Protein AF-A0A8S1WYQ4-F1 (afdb_monomer_lite)

Foldseek 3Di:
DDDDDPPPCPQQAPVGGVPPPDHDDDPDDDDDDPVPDPDDDDPDDDCVVVVVVVVVVVVVVVVVVVVVVVVVVVVVVVVVVVVVVVVVD

Organism: Paramecium octaurelia (NCBI:txid43137)

Sequence (89 aa):
MVYKIRNKSFFWTRAGWKNNWHPKNFNAPRPSSSEFTIGIRCRYDHNSFLRGNEINLIYQLTIHIERSQDTASSTSLATRNWKNYFRWV

Secondary structure (DSSP, 8-state):
-------TTTTEETTEET--SS---SS------TTT-S-------STHHHHHHHHHHHHHHHHHHHHHHHHHHHHHHHHHHHHHHTT--

Radius of gyration: 28.81 Å; chains: 1; bounding box: 60×39×71 Å

pLDDT: mean 87.78, std 12.51, range [51.41, 97.62]

Structure (mmCIF, N/CA/C/O backbone):
data_AF-A0A8S1WYQ4-F1
#
_entry.id   AF-A0A8S1WYQ4-F1
#
loop_
_atom_site.group_PDB
_atom_site.id
_atom_site.type_symbol
_atom_site.label_atom_id
_atom_site.label_alt_id
_atom_site.label_comp_id
_atom_site.label_asym_id
_atom_site.label_entity_id
_atom_site.label_seq_id
_atom_site.pdbx_PDB_ins_code
_atom_site.Cartn_x
_atom_site.Cartn_y
_atom_site.Cartn_z
_atom_site.occupancy
_atom_site.B_iso_or_equiv
_atom_site.auth_seq_id
_atom_site.auth_comp_id
_atom_site.auth_asym_id
_atom_site.auth_atom_id
_atom_site.pdbx_PDB_model_num
ATOM 1 N N . MET A 1 1 ? -32.510 -23.667 3.223 1.00 63.28 1 MET A N 1
ATOM 2 C CA . MET A 1 1 ? -31.559 -23.633 2.089 1.00 63.28 1 MET A CA 1
ATOM 3 C C . MET A 1 1 ? -30.734 -22.354 2.200 1.00 63.28 1 MET A C 1
ATOM 5 O O . MET A 1 1 ? -31.329 -21.287 2.209 1.00 63.28 1 MET A O 1
ATOM 9 N N . VAL A 1 2 ? -29.412 -22.434 2.390 1.00 81.25 2 VAL A N 1
ATOM 10 C CA . VAL A 1 2 ? -28.553 -21.243 2.580 1.00 81.25 2 VAL A CA 1
ATOM 11 C C . VAL A 1 2 ? -27.882 -20.891 1.252 1.00 81.25 2 VAL A C 1
ATOM 13 O O . VAL A 1 2 ? -27.253 -21.748 0.636 1.00 81.25 2 VAL A O 1
ATOM 16 N N . TYR A 1 3 ? -28.014 -19.642 0.804 1.00 92.31 3 TYR A N 1
ATOM 17 C CA . TYR A 1 3 ? -27.400 -19.168 -0.438 1.00 92.31 3 TYR A CA 1
ATOM 18 C C . TYR A 1 3 ? -25.887 -18.949 -0.281 1.00 92.31 3 TYR A C 1
ATOM 20 O O . TYR A 1 3 ? -25.408 -18.529 0.775 1.00 92.31 3 TYR A O 1
ATOM 28 N N . LYS A 1 4 ? -25.131 -19.216 -1.351 1.00 94.75 4 LYS A N 1
ATOM 29 C CA . LYS A 1 4 ? -23.687 -18.968 -1.452 1.00 94.75 4 LYS A CA 1
ATOM 30 C C . LYS A 1 4 ? -23.373 -18.300 -2.786 1.00 94.75 4 LYS A C 1
ATOM 32 O O . LYS A 1 4 ? -24.052 -18.539 -3.783 1.00 94.75 4 LYS A O 1
ATOM 37 N N . ILE A 1 5 ? -22.320 -17.487 -2.810 1.00 95.12 5 ILE A N 1
ATOM 38 C CA . ILE A 1 5 ? -21.800 -16.898 -4.048 1.00 95.12 5 ILE A CA 1
ATOM 39 C C . ILE A 1 5 ? -21.343 -18.034 -4.971 1.00 95.12 5 ILE A C 1
ATOM 41 O O . ILE A 1 5 ? -20.520 -18.859 -4.585 1.00 95.12 5 ILE A O 1
ATOM 45 N N . ARG A 1 6 ? -21.895 -18.076 -6.188 1.00 95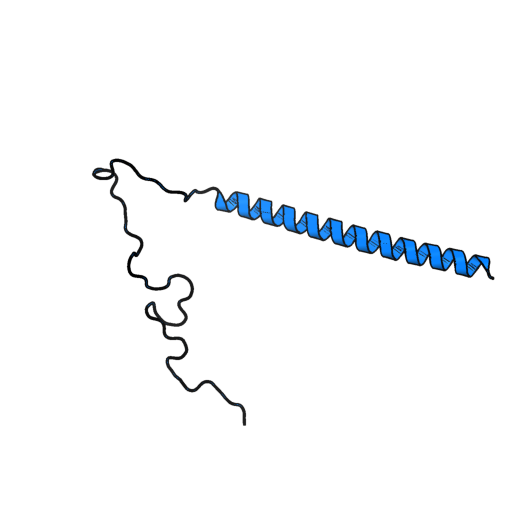.25 6 ARG A N 1
ATOM 46 C CA . ARG A 1 6 ? -21.640 -19.142 -7.176 1.00 95.25 6 ARG A CA 1
ATOM 47 C C . ARG A 1 6 ? -20.566 -18.784 -8.202 1.00 95.25 6 ARG A C 1
ATOM 49 O O . ARG A 1 6 ? -20.013 -19.671 -8.845 1.00 95.25 6 ARG A O 1
ATOM 56 N N . ASN A 1 7 ? -20.279 -17.492 -8.373 1.00 96.88 7 ASN A N 1
ATOM 57 C CA . ASN A 1 7 ? -19.265 -17.038 -9.316 1.00 96.88 7 ASN A CA 1
ATOM 58 C C . ASN A 1 7 ? -17.871 -17.430 -8.804 1.00 96.88 7 ASN A C 1
ATOM 60 O O . ASN A 1 7 ? -17.391 -16.877 -7.815 1.00 96.88 7 ASN A O 1
ATOM 64 N N . LYS A 1 8 ? -17.219 -18.364 -9.505 1.00 96.12 8 LYS A N 1
ATOM 65 C CA . LYS A 1 8 ? -15.870 -18.845 -9.172 1.00 96.12 8 LYS A CA 1
ATOM 66 C C . LYS A 1 8 ? -14.842 -17.713 -9.195 1.00 96.12 8 LYS A C 1
ATOM 68 O O . LYS A 1 8 ? -13.931 -17.721 -8.380 1.00 96.12 8 LYS A O 1
ATOM 73 N N . SER A 1 9 ? -15.035 -16.714 -10.054 1.00 96.69 9 SER A N 1
ATOM 74 C CA . SER A 1 9 ? -14.133 -15.572 -10.233 1.00 96.69 9 SER A CA 1
ATOM 75 C C . SER A 1 9 ? -14.507 -14.359 -9.384 1.00 96.69 9 SER A C 1
ATOM 77 O O . SER A 1 9 ? -13.965 -13.283 -9.608 1.00 96.69 9 SER A O 1
ATOM 79 N N . PHE A 1 10 ? -15.401 -14.499 -8.396 1.00 96.62 10 PHE A N 1
ATOM 80 C CA . PHE A 1 10 ? -15.828 -13.378 -7.545 1.00 96.62 10 PHE A CA 1
ATOM 81 C C . PHE A 1 10 ? -14.653 -12.642 -6.878 1.00 96.62 10 PHE A C 1
ATOM 83 O O . PHE A 1 10 ? -14.710 -11.439 -6.660 1.00 96.62 10 PHE A O 1
ATOM 90 N N . PHE A 1 11 ? -13.569 -13.361 -6.586 1.00 97.62 11 PHE A N 1
ATOM 91 C CA . PHE A 1 11 ? -12.369 -12.808 -5.967 1.00 97.62 11 PHE A CA 1
ATOM 92 C C . PHE A 1 11 ? -11.215 -12.555 -6.946 1.00 97.62 11 PHE A C 1
ATOM 94 O O . PHE A 1 11 ? -10.117 -12.219 -6.509 1.00 97.62 11 PHE A O 1
ATOM 101 N N . TRP A 1 12 ? -11.408 -12.748 -8.247 1.00 97.56 12 TRP A N 1
ATOM 102 C CA . TRP A 1 12 ? -10.349 -12.526 -9.225 1.00 97.56 12 TRP A CA 1
ATOM 103 C C . TRP A 1 12 ? -10.187 -11.031 -9.527 1.00 97.56 12 TRP A C 1
ATOM 105 O O . TRP A 1 12 ? -11.157 -10.339 -9.828 1.00 97.56 12 TRP A O 1
ATOM 115 N N . THR A 1 13 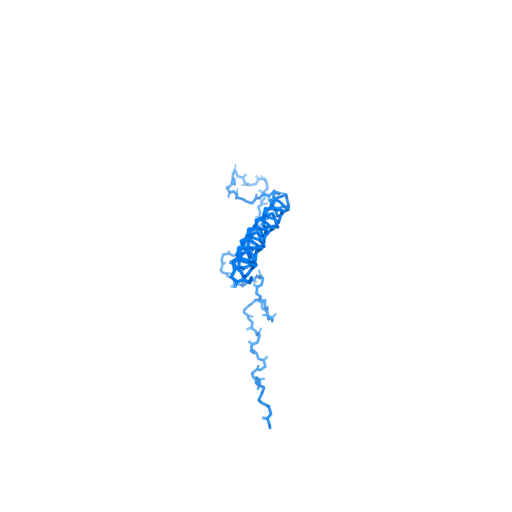? -8.949 -10.535 -9.492 1.00 97.00 13 THR A N 1
ATOM 116 C CA . THR A 1 13 ? -8.592 -9.177 -9.928 1.00 97.00 13 THR A CA 1
ATOM 117 C C . THR A 1 13 ? -7.529 -9.240 -11.024 1.00 97.00 13 THR A C 1
ATOM 119 O O . THR A 1 13 ? -6.855 -10.254 -11.201 1.00 97.00 13 THR A O 1
ATOM 122 N N . ARG A 1 14 ? -7.293 -8.122 -11.722 1.00 96.75 14 ARG A N 1
ATOM 123 C CA . ARG A 1 14 ? -6.201 -8.006 -12.714 1.00 96.75 14 ARG A CA 1
ATOM 124 C C . ARG A 1 14 ? -4.805 -8.261 -12.129 1.00 96.75 14 ARG A C 1
ATOM 126 O O . ARG A 1 14 ? -3.869 -8.469 -12.896 1.00 96.75 14 ARG A O 1
ATOM 133 N N . ALA A 1 15 ? -4.668 -8.190 -10.805 1.00 96.62 15 ALA A N 1
ATOM 134 C CA . ALA A 1 15 ? -3.432 -8.427 -10.069 1.00 96.62 15 ALA A CA 1
ATOM 135 C C . ALA A 1 15 ? -3.423 -9.772 -9.316 1.00 96.62 15 ALA A C 1
ATOM 137 O O . ALA A 1 15 ? -2.495 -10.028 -8.553 1.00 96.62 15 ALA A O 1
ATOM 138 N N . GLY A 1 16 ? -4.444 -10.617 -9.503 1.00 96.62 16 GLY A N 1
ATOM 139 C CA . GLY A 1 16 ? -4.560 -11.935 -8.877 1.00 96.62 16 GLY A CA 1
ATOM 140 C C . GLY A 1 16 ? -5.769 -12.088 -7.950 1.00 96.62 16 GLY A C 1
ATOM 141 O O . GLY A 1 16 ? -6.620 -11.203 -7.830 1.00 96.62 16 GLY A O 1
ATOM 142 N N . TRP A 1 17 ? -5.857 -13.240 -7.287 1.00 97.44 17 TRP A N 1
ATOM 143 C CA . TRP A 1 17 ? -6.948 -13.582 -6.370 1.00 97.44 17 TRP A CA 1
ATOM 144 C C . TRP A 1 17 ? -6.891 -12.763 -5.078 1.00 97.44 17 TRP A C 1
ATOM 146 O O . TRP A 1 17 ? -5.868 -12.753 -4.402 1.00 97.44 17 TRP A O 1
ATOM 156 N N . LYS A 1 18 ? -8.001 -12.102 -4.725 1.00 96.88 18 LYS A N 1
ATOM 157 C CA . LYS A 1 18 ? -8.167 -11.248 -3.533 1.00 96.88 18 LYS A CA 1
ATOM 158 C C . LYS A 1 18 ? -7.069 -10.189 -3.351 1.00 96.88 18 LYS A C 1
ATOM 160 O O . LYS A 1 18 ? -6.888 -9.700 -2.242 1.00 96.88 18 LYS A O 1
ATOM 165 N N . ASN A 1 19 ? -6.348 -9.821 -4.411 1.00 97.06 19 ASN A N 1
ATOM 166 C CA . ASN A 1 19 ? -5.250 -8.870 -4.299 1.00 97.06 19 ASN A CA 1
ATOM 167 C C . ASN A 1 19 ? -5.797 -7.455 -4.060 1.00 97.06 19 ASN A C 1
ATOM 169 O O . ASN A 1 19 ? -6.292 -6.803 -4.981 1.00 97.06 19 ASN A O 1
ATOM 173 N N . ASN A 1 20 ? -5.703 -7.006 -2.809 1.00 96.50 20 ASN A N 1
ATOM 174 C CA . ASN A 1 20 ? -6.082 -5.666 -2.360 1.00 96.50 20 ASN A CA 1
ATOM 175 C C . ASN A 1 20 ? -4.887 -4.836 -1.852 1.00 96.50 20 ASN A C 1
ATOM 177 O O . ASN A 1 20 ? -5.071 -3.676 -1.499 1.00 96.50 20 ASN A O 1
ATOM 181 N N . TRP A 1 21 ? -3.674 -5.397 -1.840 1.00 96.56 21 TRP A N 1
ATOM 182 C CA . TRP A 1 21 ? -2.452 -4.726 -1.378 1.00 96.56 21 TRP A CA 1
ATOM 183 C C . TRP A 1 21 ? -1.642 -4.103 -2.520 1.00 96.56 21 TRP A C 1
ATOM 185 O O . TRP A 1 21 ? -0.960 -3.103 -2.310 1.00 96.56 21 TRP A O 1
ATOM 195 N N . HIS A 1 22 ? -1.704 -4.667 -3.733 1.00 96.50 22 HIS A N 1
ATOM 196 C CA . HIS A 1 22 ? -0.985 -4.134 -4.892 1.00 96.50 22 HIS A CA 1
ATOM 197 C C . HIS A 1 22 ? -1.790 -4.286 -6.195 1.00 96.50 22 HIS A C 1
ATOM 199 O O . HIS A 1 22 ? -1.537 -5.197 -6.993 1.00 96.50 22 HIS A O 1
ATOM 205 N N . PRO A 1 23 ? -2.781 -3.406 -6.435 1.00 96.75 23 PRO A N 1
ATOM 206 C CA . PRO A 1 23 ? -3.583 -3.435 -7.652 1.00 96.75 23 PRO A CA 1
ATOM 207 C C . PRO A 1 23 ? -2.756 -3.108 -8.901 1.00 96.75 23 PRO A C 1
ATOM 209 O O . PRO A 1 23 ? -1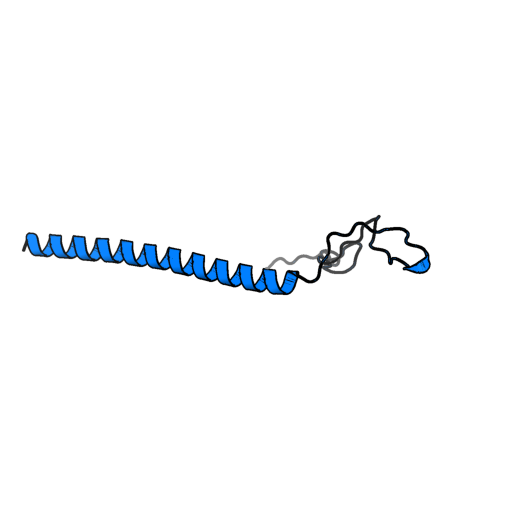.953 -2.174 -8.918 1.00 96.75 23 PRO A O 1
ATOM 212 N N . LYS A 1 24 ? -3.013 -3.834 -9.994 1.00 97.38 24 LYS A N 1
ATOM 213 C CA . LYS A 1 24 ? -2.350 -3.614 -11.283 1.00 97.38 24 LYS A CA 1
ATOM 214 C C . LYS A 1 24 ? -2.826 -2.294 -11.887 1.00 97.38 24 LYS A C 1
ATOM 216 O O . LYS A 1 24 ? -4.003 -2.152 -12.216 1.00 97.38 24 LYS A O 1
ATOM 221 N N . ASN A 1 25 ? -1.898 -1.367 -12.086 1.00 97.00 25 ASN A N 1
ATOM 222 C CA . ASN A 1 25 ? -2.121 -0.076 -12.733 1.00 97.00 25 ASN A CA 1
ATOM 223 C C . ASN A 1 25 ? -1.095 0.143 -13.866 1.00 97.00 25 ASN A C 1
ATOM 225 O O . ASN A 1 25 ? -0.188 -0.668 -14.042 1.00 97.00 25 ASN A O 1
ATOM 229 N N . PHE A 1 26 ? -1.289 1.183 -14.684 1.00 96.44 26 PHE A N 1
ATOM 230 C CA . PHE A 1 26 ? -0.440 1.448 -15.855 1.00 96.44 26 PHE A CA 1
ATOM 231 C C . PHE A 1 26 ? 0.955 1.970 -15.472 1.00 96.44 26 PHE A C 1
ATOM 233 O O . PHE A 1 26 ? 1.955 1.492 -15.997 1.00 96.44 26 PHE A O 1
ATOM 240 N N . ASN A 1 27 ? 1.031 2.921 -14.537 1.00 96.00 27 ASN A N 1
ATOM 241 C CA . ASN A 1 27 ? 2.287 3.524 -14.086 1.00 96.00 27 ASN A CA 1
ATOM 242 C C . ASN A 1 27 ? 2.836 2.786 -12.854 1.00 96.00 27 ASN A C 1
ATOM 244 O O . ASN A 1 27 ? 2.818 3.311 -11.739 1.00 96.00 27 ASN A O 1
ATOM 248 N N . ALA A 1 28 ? 3.279 1.546 -13.062 1.00 96.12 28 ALA A N 1
ATOM 249 C CA . ALA A 1 28 ? 3.821 0.709 -11.998 1.00 96.12 28 ALA A CA 1
ATOM 250 C C . ALA A 1 28 ? 5.174 1.244 -11.467 1.00 96.12 28 ALA A C 1
ATOM 252 O O . ALA A 1 28 ? 5.917 1.897 -12.211 1.00 96.12 28 ALA A O 1
ATOM 253 N N . PRO A 1 29 ? 5.529 0.953 -10.199 1.00 97.00 29 PRO A N 1
ATOM 254 C CA . PRO A 1 29 ? 6.851 1.263 -9.662 1.00 97.00 29 PRO A CA 1
ATOM 255 C C . PRO A 1 29 ? 7.971 0.652 -10.514 1.00 97.00 29 PRO A C 1
ATOM 257 O O . PRO A 1 29 ? 7.864 -0.488 -10.965 1.00 97.00 29 PRO A O 1
ATOM 260 N N . ARG A 1 30 ? 9.058 1.403 -10.707 1.00 95.81 30 ARG A N 1
ATOM 261 C CA . ARG A 1 30 ? 10.254 0.977 -11.449 1.00 95.81 30 ARG A CA 1
ATOM 262 C C . ARG A 1 30 ? 11.524 1.363 -10.681 1.00 95.81 30 ARG A C 1
ATOM 264 O O . ARG A 1 30 ? 11.490 2.373 -9.974 1.00 95.81 30 ARG A O 1
ATOM 271 N N . PRO A 1 31 ? 12.617 0.592 -10.794 1.00 96.06 31 PRO A N 1
ATOM 272 C CA . PRO A 1 31 ? 13.855 0.878 -10.076 1.00 96.06 31 PRO A CA 1
ATOM 273 C C . PRO A 1 31 ? 14.557 2.132 -10.614 1.00 96.06 31 PRO A C 1
ATOM 275 O O . PRO A 1 31 ? 14.389 2.511 -11.774 1.00 96.06 31 PRO A O 1
ATOM 278 N N . SER A 1 32 ? 15.372 2.752 -9.762 1.00 95.56 32 SER A N 1
ATOM 279 C CA . SER A 1 32 ? 16.296 3.835 -10.113 1.00 95.56 32 SER A CA 1
ATOM 280 C C . SER A 1 32 ? 17.736 3.323 -10.112 1.00 95.56 32 SER A C 1
ATOM 282 O O . SER A 1 32 ? 18.129 2.633 -9.174 1.00 95.56 32 SER A O 1
ATOM 284 N N . SER A 1 33 ? 18.527 3.694 -11.122 1.00 96.12 33 SER A N 1
ATOM 285 C CA . SER A 1 33 ? 19.974 3.433 -11.160 1.00 96.12 33 SER A CA 1
ATOM 286 C C . SER A 1 33 ? 20.747 4.671 -10.713 1.00 96.12 33 SER A C 1
ATOM 288 O O . SER A 1 33 ? 20.506 5.760 -11.238 1.00 96.12 33 SER A O 1
ATOM 290 N N . SER A 1 34 ? 21.674 4.514 -9.768 1.00 92.94 34 SER A N 1
ATOM 291 C CA . SER A 1 34 ? 22.476 5.620 -9.228 1.00 92.94 34 SER A CA 1
ATOM 292 C C . SER A 1 34 ? 23.372 6.276 -10.277 1.00 92.94 34 SER A C 1
ATOM 294 O O . SER A 1 34 ? 23.544 7.486 -10.239 1.00 92.94 34 SER A O 1
ATOM 296 N N . GLU A 1 35 ? 23.894 5.504 -11.231 1.00 95.81 35 GLU A N 1
ATOM 297 C CA . GLU A 1 35 ? 24.816 5.998 -12.267 1.00 95.81 35 GLU A CA 1
ATOM 298 C C . GLU A 1 35 ? 24.135 6.954 -13.256 1.00 95.81 35 GLU A C 1
ATOM 300 O O . GLU A 1 35 ? 24.771 7.855 -13.793 1.00 95.81 35 GLU A O 1
ATOM 305 N N . PHE A 1 36 ? 22.827 6.781 -13.480 1.00 96.12 36 PHE A N 1
ATOM 306 C CA . PHE A 1 36 ? 22.068 7.536 -14.485 1.00 96.12 36 PHE A CA 1
ATOM 307 C C . PHE A 1 36 ? 21.091 8.5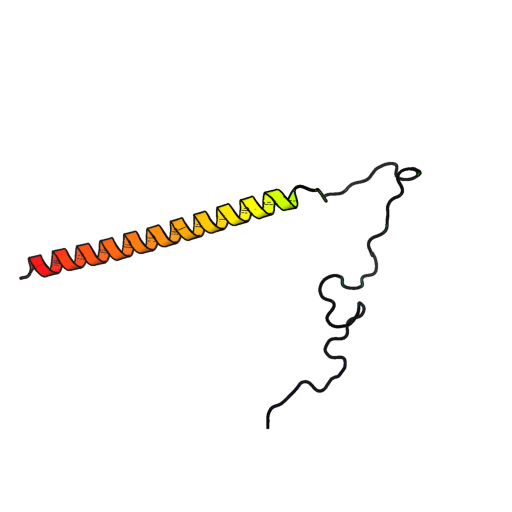55 -13.883 1.00 96.12 36 PHE A C 1
ATOM 309 O O . PHE A 1 36 ? 20.488 9.345 -14.612 1.00 96.12 36 PHE A O 1
ATOM 316 N N . THR A 1 37 ? 20.891 8.544 -12.562 1.00 96.06 37 THR A N 1
ATOM 317 C CA . THR A 1 37 ? 19.918 9.422 -11.899 1.00 96.06 37 THR A CA 1
ATOM 318 C C . THR A 1 37 ? 20.588 10.719 -11.459 1.00 96.06 37 THR A C 1
ATOM 320 O O . THR A 1 37 ? 21.260 10.758 -10.436 1.00 96.06 37 THR A O 1
ATOM 323 N N . ILE A 1 38 ? 20.346 11.805 -12.198 1.00 96.00 38 ILE A N 1
ATOM 324 C CA . ILE A 1 38 ? 20.874 13.146 -11.876 1.00 96.00 38 ILE A CA 1
ATOM 325 C C . ILE A 1 38 ? 20.261 13.700 -10.577 1.00 96.00 38 ILE A C 1
ATOM 327 O O . ILE A 1 38 ? 20.925 14.374 -9.797 1.00 96.00 38 ILE A O 1
ATOM 331 N N . GLY A 1 39 ? 18.985 13.414 -10.324 1.00 94.69 39 GLY A N 1
ATOM 332 C CA . GLY A 1 39 ? 18.302 13.829 -9.106 1.00 94.69 39 GLY A CA 1
ATOM 333 C C . GLY A 1 39 ? 16.974 13.107 -8.930 1.00 94.69 39 GLY A C 1
ATOM 334 O O . GLY A 1 39 ? 16.340 12.697 -9.904 1.00 94.69 39 GLY A O 1
ATOM 335 N N . ILE A 1 40 ? 16.544 12.951 -7.678 1.00 96.25 40 ILE A N 1
ATOM 336 C CA . ILE A 1 40 ? 15.301 12.263 -7.330 1.00 96.25 40 ILE A CA 1
ATOM 337 C C . ILE A 1 40 ? 14.499 13.081 -6.320 1.00 96.25 40 ILE A C 1
ATOM 339 O O . ILE A 1 40 ? 15.035 13.614 -5.352 1.00 96.25 40 ILE A O 1
ATOM 343 N N . ARG A 1 41 ? 13.186 13.172 -6.543 1.00 96.31 41 ARG A N 1
ATOM 344 C CA . ARG A 1 41 ? 12.239 13.717 -5.565 1.00 96.31 41 ARG A CA 1
ATOM 345 C C . ARG A 1 41 ? 11.393 12.576 -5.027 1.00 96.31 41 ARG A C 1
ATOM 347 O O . ARG A 1 41 ? 10.533 12.054 -5.731 1.00 96.31 41 ARG A O 1
ATOM 354 N N . CYS A 1 42 ? 11.657 12.195 -3.784 1.00 96.44 42 CYS A N 1
ATOM 355 C CA . CYS A 1 42 ? 10.980 11.111 -3.088 1.00 96.44 42 CYS A CA 1
ATOM 356 C C . CYS A 1 42 ? 10.501 11.613 -1.723 1.00 96.44 42 CYS A C 1
ATOM 358 O O . CYS A 1 42 ? 11.211 12.369 -1.067 1.00 96.44 42 CYS A O 1
ATOM 360 N N . ARG A 1 43 ? 9.293 11.213 -1.307 1.00 97.56 43 ARG A N 1
ATOM 361 C CA . ARG A 1 43 ? 8.757 11.519 0.032 1.00 97.56 43 ARG A CA 1
ATOM 362 C C . ARG A 1 43 ? 8.873 10.355 1.015 1.00 97.56 43 ARG A C 1
ATOM 364 O O . ARG A 1 43 ? 8.493 10.523 2.162 1.00 97.56 43 ARG A O 1
ATOM 371 N N . TYR A 1 44 ? 9.307 9.182 0.557 1.00 96.81 44 TYR A N 1
ATOM 372 C CA . TYR A 1 44 ? 9.434 8.006 1.412 1.00 96.81 44 TYR A CA 1
ATOM 373 C C . TYR A 1 44 ? 10.678 8.109 2.293 1.00 96.81 44 TYR A C 1
ATOM 375 O O . TYR A 1 44 ? 11.737 8.531 1.832 1.00 96.81 44 TYR A O 1
ATOM 383 N N . ASP A 1 45 ? 10.535 7.681 3.542 1.00 96.88 45 ASP A N 1
ATOM 384 C CA . ASP A 1 45 ? 11.550 7.766 4.584 1.00 96.88 45 ASP A CA 1
ATOM 385 C C . ASP A 1 45 ? 11.413 6.605 5.588 1.00 96.88 45 ASP A C 1
ATOM 387 O O . ASP A 1 45 ? 10.413 5.879 5.609 1.00 96.88 45 ASP A O 1
ATOM 391 N N . HIS A 1 46 ? 12.421 6.424 6.441 1.00 96.56 46 HIS A N 1
ATOM 392 C CA . HIS A 1 46 ? 12.474 5.345 7.433 1.00 96.56 46 HIS A CA 1
ATOM 393 C C . HIS A 1 46 ? 11.879 5.727 8.805 1.00 96.56 46 HIS A C 1
ATOM 395 O O . HIS A 1 46 ? 12.052 4.985 9.771 1.00 96.56 46 HIS A O 1
ATOM 401 N N . ASN A 1 47 ? 11.157 6.848 8.932 1.00 96.56 47 ASN A N 1
ATOM 402 C CA . ASN A 1 47 ? 10.629 7.308 10.228 1.00 96.56 47 ASN A CA 1
ATOM 403 C C . ASN A 1 47 ? 9.242 6.735 10.565 1.00 96.56 47 ASN A C 1
ATOM 405 O O . ASN A 1 47 ? 8.682 7.029 11.622 1.00 96.56 47 ASN A O 1
ATOM 409 N N . SER A 1 48 ? 8.674 5.900 9.690 1.00 95.50 48 SER A N 1
ATOM 410 C CA . SER A 1 48 ? 7.347 5.298 9.890 1.00 95.50 48 SER A CA 1
ATOM 411 C C . SER A 1 48 ? 7.259 4.439 11.158 1.00 95.50 48 SER A C 1
ATOM 413 O O . SER A 1 48 ? 6.212 4.418 11.798 1.00 95.50 48 SER A O 1
ATOM 415 N N . PHE A 1 49 ? 8.351 3.775 11.556 1.00 94.12 49 PHE A N 1
ATOM 416 C CA . PHE A 1 49 ? 8.387 2.944 12.765 1.00 94.12 49 PHE A CA 1
ATOM 417 C C . PHE A 1 49 ? 8.160 3.769 14.040 1.00 94.12 49 PHE A C 1
ATOM 419 O O . PHE A 1 49 ? 7.258 3.474 14.821 1.00 94.12 49 PHE A O 1
ATOM 426 N N . LEU A 1 50 ? 8.934 4.844 14.221 1.00 94.44 50 LEU A N 1
ATOM 427 C CA . LEU A 1 50 ? 8.833 5.694 15.409 1.00 94.44 50 LEU A CA 1
ATOM 428 C C . LEU A 1 50 ? 7.495 6.439 15.455 1.00 94.44 50 LEU A C 1
ATOM 430 O O . LEU A 1 50 ? 6.839 6.447 16.494 1.00 94.44 50 LEU A O 1
ATOM 434 N N . ARG A 1 51 ? 7.037 6.964 14.309 1.00 94.00 51 ARG A N 1
ATOM 435 C CA . ARG A 1 51 ? 5.723 7.617 14.197 1.00 94.00 51 ARG A CA 1
ATOM 436 C C . ARG A 1 51 ? 4.573 6.677 14.556 1.00 94.00 51 ARG A C 1
ATOM 438 O O . ARG A 1 51 ? 3.618 7.109 15.188 1.00 94.00 51 ARG A O 1
ATOM 445 N N . GLY A 1 52 ? 4.651 5.399 14.177 1.00 94.06 52 GLY A N 1
ATOM 446 C CA . GLY A 1 52 ? 3.634 4.404 14.528 1.00 94.06 52 GLY A CA 1
ATOM 447 C C . GLY A 1 52 ? 3.501 4.195 16.041 1.00 94.06 52 GLY A C 1
ATOM 448 O O . GLY A 1 52 ? 2.385 4.142 16.558 1.00 94.06 52 GLY A O 1
ATOM 449 N N . ASN A 1 53 ? 4.628 4.136 16.754 1.00 92.38 53 ASN A N 1
ATOM 450 C CA . ASN A 1 53 ? 4.643 3.985 18.212 1.00 92.38 53 ASN A CA 1
ATOM 451 C C . ASN A 1 53 ? 4.118 5.234 18.924 1.00 92.38 53 ASN A C 1
ATOM 453 O O . ASN A 1 53 ? 3.306 5.124 19.841 1.00 92.38 53 ASN A O 1
ATOM 457 N N . GLU A 1 54 ? 4.549 6.415 18.483 1.00 94.38 54 GLU A N 1
ATOM 458 C CA . GLU A 1 54 ? 4.096 7.690 19.040 1.00 94.38 54 GLU A CA 1
ATOM 459 C C . GLU A 1 54 ? 2.582 7.864 18.882 1.00 94.38 54 GLU A C 1
ATOM 461 O O . GLU A 1 54 ? 1.883 8.160 19.850 1.00 94.38 54 GLU A O 1
ATOM 466 N N . ILE A 1 55 ? 2.055 7.588 17.686 1.00 94.44 55 ILE A N 1
ATOM 467 C CA . ILE A 1 55 ? 0.619 7.653 17.407 1.00 94.44 55 ILE A CA 1
ATOM 468 C C . ILE A 1 55 ? -0.161 6.702 18.325 1.00 94.44 55 ILE A C 1
ATOM 470 O O . ILE A 1 55 ? -1.192 7.089 18.870 1.00 94.44 55 ILE A O 1
ATOM 474 N N . ASN A 1 56 ? 0.328 5.475 18.535 1.00 94.06 56 ASN A N 1
ATOM 475 C CA . ASN A 1 56 ? -0.315 4.524 19.442 1.00 94.06 56 ASN A CA 1
ATOM 476 C C . ASN A 1 56 ? -0.358 5.060 20.882 1.00 94.06 56 ASN A C 1
ATOM 478 O O . ASN A 1 56 ? -1.425 5.071 21.494 1.00 94.06 56 ASN A O 1
ATOM 482 N N . LEU A 1 57 ? 0.768 5.568 21.391 1.00 93.69 57 LEU A N 1
ATOM 483 C CA . LEU A 1 57 ? 0.843 6.147 22.734 1.00 93.69 57 LEU A CA 1
ATOM 484 C C . LEU A 1 57 ? -0.133 7.313 22.909 1.00 93.69 57 LEU A C 1
ATOM 486 O O . LEU A 1 57 ? -0.864 7.348 23.898 1.00 93.69 57 LEU A O 1
ATOM 490 N N . ILE A 1 58 ? -0.186 8.224 21.935 1.00 93.81 58 ILE A N 1
ATOM 491 C CA . ILE A 1 58 ? -1.126 9.349 21.946 1.00 93.81 58 ILE A CA 1
ATOM 492 C C . ILE A 1 58 ? -2.565 8.830 22.001 1.00 93.81 58 ILE A C 1
ATOM 494 O O . ILE A 1 58 ? -3.317 9.248 22.875 1.00 93.81 58 ILE A O 1
ATOM 498 N N . TYR A 1 59 ? -2.938 7.873 21.143 1.00 93.25 59 TYR A N 1
ATOM 499 C CA . TYR A 1 59 ? -4.293 7.316 21.147 1.00 93.25 59 TYR A CA 1
ATOM 500 C C . TYR A 1 59 ? -4.670 6.675 22.486 1.00 93.25 59 TYR A C 1
ATOM 502 O O . TYR A 1 59 ? -5.773 6.907 22.980 1.00 93.25 59 TYR A O 1
ATOM 510 N N . GLN A 1 60 ? -3.773 5.896 23.097 1.00 91.88 60 GLN A N 1
ATOM 511 C CA . GLN A 1 60 ? -4.044 5.273 24.398 1.00 91.88 60 GLN A CA 1
ATOM 512 C C . GLN A 1 60 ? -4.215 6.316 25.507 1.00 91.88 60 GLN A C 1
ATOM 514 O O . GLN A 1 60 ? -5.121 6.194 26.334 1.00 91.88 60 GLN A O 1
ATOM 519 N N . LEU A 1 61 ? -3.380 7.359 25.507 1.00 92.19 61 LEU A N 1
ATOM 520 C CA . LEU A 1 61 ? -3.485 8.462 26.460 1.00 92.19 61 LEU A CA 1
ATOM 521 C C . LEU A 1 61 ? -4.804 9.220 26.294 1.00 92.19 61 LEU A C 1
ATOM 523 O O . LEU A 1 61 ? -5.488 9.457 27.289 1.00 92.19 61 LEU A O 1
ATOM 527 N N . THR A 1 62 ? -5.200 9.542 25.060 1.00 91.69 62 THR A N 1
ATOM 528 C CA . THR A 1 62 ? -6.479 10.209 24.777 1.00 91.69 62 THR A CA 1
ATOM 529 C C . THR A 1 62 ? -7.660 9.383 25.288 1.00 91.69 62 THR A C 1
ATOM 531 O O . THR A 1 62 ? -8.470 9.897 26.057 1.00 91.69 62 THR A O 1
ATOM 534 N N . ILE A 1 63 ? -7.707 8.083 24.970 1.00 90.19 63 ILE A N 1
ATOM 535 C CA . ILE A 1 63 ? -8.776 7.178 25.429 1.00 90.19 63 ILE A CA 1
ATOM 536 C C . ILE A 1 63 ? -8.825 7.097 26.963 1.00 90.19 63 ILE A C 1
ATOM 538 O O . ILE A 1 63 ? -9.905 7.059 27.558 1.00 90.19 63 ILE A O 1
ATOM 542 N N . HIS A 1 64 ? -7.666 7.046 27.624 1.00 87.31 64 HIS A N 1
ATOM 543 C CA . HIS A 1 64 ? -7.602 6.985 29.083 1.00 87.31 64 HIS A CA 1
ATOM 544 C C . HIS A 1 64 ? -8.121 8.270 29.744 1.00 87.31 64 HIS A C 1
ATOM 546 O O . HIS A 1 64 ? -8.862 8.196 30.729 1.00 87.31 64 HIS A O 1
ATOM 552 N N . ILE A 1 65 ? -7.764 9.435 29.199 1.00 87.38 65 ILE A N 1
ATOM 553 C CA . ILE A 1 65 ? -8.220 10.737 29.700 1.00 87.38 65 ILE A CA 1
ATOM 554 C C . ILE A 1 65 ? -9.740 10.863 29.553 1.00 87.38 65 ILE A C 1
ATOM 556 O O . ILE A 1 65 ? -10.408 11.196 30.532 1.00 87.38 65 ILE A O 1
ATOM 560 N N . GLU A 1 66 ? -10.293 10.532 28.383 1.00 86.38 66 GLU A N 1
ATOM 561 C CA . GLU A 1 66 ? -11.742 10.576 28.132 1.00 86.38 66 GLU A CA 1
ATOM 562 C C . GLU A 1 66 ? -12.511 9.675 29.114 1.00 86.38 66 GL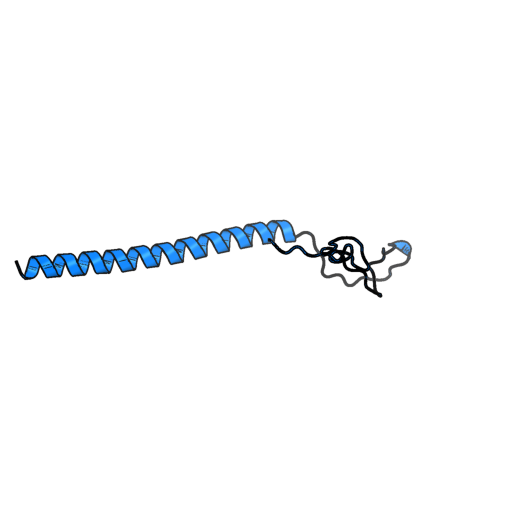U A C 1
ATOM 564 O O . GLU A 1 66 ? -13.410 10.131 29.822 1.00 86.38 66 GLU A O 1
ATOM 569 N N . ARG A 1 67 ? -12.075 8.419 29.289 1.00 83.38 67 ARG A N 1
ATOM 570 C CA . ARG A 1 67 ? -12.680 7.496 30.270 1.00 83.38 67 ARG A CA 1
ATOM 571 C C . ARG A 1 67 ? -12.583 7.982 31.717 1.00 83.38 67 ARG A C 1
ATOM 573 O O . ARG A 1 67 ? -13.474 7.719 32.530 1.00 83.38 67 ARG A O 1
ATOM 580 N N . SER A 1 68 ? -11.497 8.663 32.068 1.00 79.75 68 SER A N 1
ATOM 581 C CA . SER A 1 68 ? -11.312 9.202 33.419 1.00 79.75 68 SER A CA 1
ATOM 582 C C . SER A 1 68 ? -12.259 10.379 33.688 1.00 79.75 68 SER A C 1
ATOM 584 O O . SER A 1 68 ? -12.765 10.529 34.798 1.00 79.75 68 SER A O 1
ATOM 586 N N . GLN A 1 69 ? -12.576 11.180 32.668 1.00 78.12 69 GLN A N 1
ATOM 587 C CA . GLN A 1 69 ? -13.567 12.258 32.768 1.00 78.12 69 GLN A CA 1
ATOM 588 C C . GLN A 1 69 ? -15.004 11.715 32.875 1.00 78.12 69 GLN A C 1
ATOM 590 O O . GLN A 1 69 ? -15.796 12.211 33.684 1.00 78.12 69 GLN A O 1
ATOM 595 N N . ASP A 1 70 ? -15.330 10.646 32.148 1.00 73.00 70 ASP A N 1
ATOM 596 C CA . ASP A 1 70 ? -16.636 9.973 32.238 1.00 73.00 70 ASP A CA 1
ATOM 597 C C . ASP A 1 70 ? -16.868 9.311 33.610 1.00 73.00 70 ASP A C 1
ATOM 599 O O . ASP A 1 70 ? -17.958 9.365 34.192 1.00 73.00 70 ASP A O 1
ATOM 603 N N . THR A 1 71 ? -15.828 8.708 34.186 1.00 71.56 71 THR A N 1
ATOM 604 C CA . THR A 1 71 ? -15.907 8.126 35.538 1.00 71.56 71 THR A CA 1
ATOM 605 C C . THR A 1 71 ? -15.985 9.200 36.628 1.00 71.56 71 THR A C 1
ATOM 607 O O . THR A 1 71 ? -16.765 9.057 37.574 1.00 71.56 71 THR A O 1
ATOM 610 N N . ALA A 1 72 ? -15.260 10.314 36.491 1.00 70.75 72 ALA A N 1
ATOM 611 C CA . ALA A 1 72 ? -15.352 11.445 37.417 1.00 70.75 72 ALA A CA 1
ATOM 612 C C . ALA A 1 72 ? -16.735 12.128 37.383 1.00 70.75 72 ALA A C 1
ATOM 614 O O . ALA A 1 72 ? -17.302 12.467 38.426 1.00 70.75 72 ALA A O 1
ATOM 615 N N . SER A 1 73 ? -17.323 12.299 36.197 1.00 72.56 73 SER A N 1
ATOM 616 C CA . SER A 1 73 ? -18.654 12.901 36.057 1.00 72.56 73 SER A CA 1
ATOM 617 C C . SER A 1 73 ? -19.757 12.008 36.641 1.00 72.56 73 SER A C 1
ATOM 619 O O . SER A 1 73 ? -20.578 12.488 37.429 1.00 72.56 73 SER A O 1
ATOM 621 N N . SER A 1 74 ? -19.739 10.702 36.362 1.00 69.50 74 SER A N 1
ATOM 622 C CA . SER A 1 74 ? -20.716 9.741 36.902 1.00 69.50 74 SER A CA 1
ATOM 623 C C . SER A 1 74 ? -20.645 9.581 38.428 1.00 69.50 74 SER A C 1
ATOM 625 O O . SER A 1 74 ? -21.683 9.587 39.098 1.00 69.50 74 SER A O 1
ATOM 627 N N . THR A 1 75 ? -19.443 9.523 39.009 1.00 69.25 75 THR A N 1
ATOM 628 C CA . THR A 1 75 ? -19.266 9.489 40.475 1.00 69.25 75 THR A CA 1
ATOM 629 C C . THR A 1 75 ? -19.724 10.782 41.148 1.00 69.25 75 THR A C 1
ATOM 631 O O . THR A 1 75 ? -20.369 10.730 42.201 1.00 69.25 75 THR A O 1
ATOM 634 N N . SER A 1 76 ? -19.478 11.947 40.537 1.00 69.00 76 SER A N 1
ATOM 635 C CA . SER A 1 76 ? -19.959 13.230 41.072 1.00 69.00 76 SER A CA 1
ATOM 636 C C . SER A 1 76 ? -21.494 13.302 41.140 1.00 69.00 76 SER A C 1
ATOM 638 O O . SER A 1 76 ? -22.054 13.760 42.141 1.00 69.00 76 SER A O 1
ATOM 640 N N . LEU A 1 77 ? -22.182 12.768 40.125 1.00 67.50 77 LEU A N 1
ATOM 641 C CA . LEU A 1 77 ? -23.641 12.676 40.055 1.00 67.50 77 LEU A CA 1
ATOM 642 C C . LEU A 1 77 ? -24.200 11.716 41.109 1.00 67.50 77 LEU A C 1
ATOM 644 O O . LEU A 1 77 ? -25.131 12.074 41.833 1.00 67.50 77 LEU A O 1
ATOM 648 N N . ALA A 1 78 ? -23.594 10.534 41.250 1.00 68.44 78 ALA A N 1
ATOM 649 C CA . ALA A 1 78 ? -23.975 9.559 42.269 1.00 68.44 78 ALA A CA 1
ATOM 650 C C . ALA A 1 78 ? -23.823 10.134 43.689 1.00 68.44 78 ALA A C 1
ATOM 652 O O . ALA A 1 78 ? -24.745 10.049 44.500 1.00 68.44 78 ALA A O 1
ATOM 653 N N . THR A 1 79 ? -22.707 10.813 43.966 1.00 66.81 79 THR A N 1
ATOM 654 C CA . THR A 1 79 ? -22.440 11.444 45.270 1.00 66.81 79 THR A CA 1
ATOM 655 C C . THR A 1 79 ? -23.438 12.565 45.571 1.00 66.81 79 THR A C 1
ATOM 657 O O . THR A 1 79 ? -23.912 12.705 46.700 1.00 66.81 79 THR A O 1
ATOM 660 N N . ARG A 1 80 ? -23.790 13.371 44.564 1.00 66.75 80 ARG A N 1
ATOM 661 C CA . ARG A 1 80 ? -24.768 14.457 44.698 1.00 66.75 80 ARG A CA 1
ATOM 662 C C . ARG A 1 80 ? -26.186 13.928 44.945 1.00 66.75 80 ARG A C 1
ATOM 664 O O . ARG A 1 80 ? -26.878 14.452 45.815 1.00 66.75 80 ARG A O 1
ATOM 671 N N . ASN A 1 81 ? -26.593 12.870 44.245 1.00 72.25 81 ASN A N 1
ATOM 672 C CA . ASN A 1 81 ? -27.879 12.205 44.471 1.00 72.25 81 ASN A CA 1
ATOM 673 C C . ASN A 1 81 ? -27.955 11.570 45.865 1.00 72.25 81 ASN A C 1
ATOM 675 O O . ASN A 1 81 ? -28.966 11.719 46.550 1.00 72.25 81 ASN A O 1
ATOM 679 N N . TRP A 1 82 ? -26.870 10.942 46.322 1.00 69.88 82 TRP A N 1
ATOM 680 C CA . TRP A 1 82 ? -26.809 10.341 47.651 1.00 69.88 82 TRP A CA 1
ATOM 681 C C . TRP A 1 82 ? -26.913 11.380 48.778 1.00 69.88 82 TRP A C 1
ATOM 683 O O . TRP A 1 82 ? -27.694 11.205 49.714 1.00 69.88 82 TRP A O 1
ATOM 693 N N . LYS A 1 83 ? -26.203 12.510 48.650 1.00 68.25 83 LYS 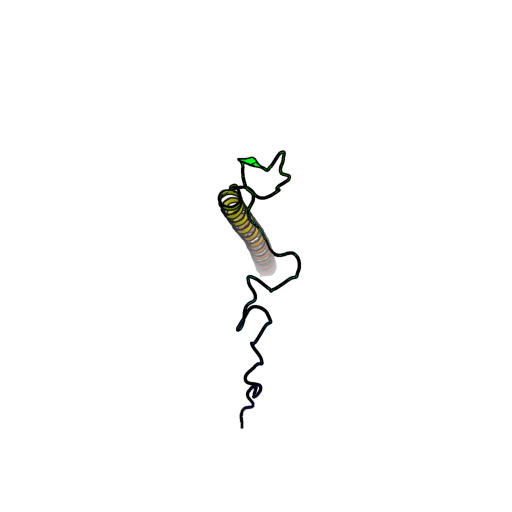A N 1
ATOM 694 C CA . LYS A 1 83 ? -26.323 13.646 49.581 1.00 68.25 83 LYS A CA 1
ATOM 695 C C . LYS A 1 83 ? -27.734 14.230 49.623 1.00 68.25 83 LYS A C 1
ATOM 697 O O . LYS A 1 83 ? -28.188 14.622 50.690 1.00 68.25 83 LYS A O 1
ATOM 702 N N . ASN A 1 84 ? -28.424 14.296 48.483 1.00 66.75 84 ASN A N 1
ATOM 703 C CA . ASN A 1 84 ? -29.806 14.763 48.445 1.00 66.75 84 ASN A CA 1
ATOM 704 C C . ASN A 1 84 ? -30.750 13.781 49.146 1.00 66.75 84 ASN A C 1
ATOM 706 O O . ASN A 1 84 ? -31.559 14.229 49.944 1.00 66.75 84 ASN A O 1
ATOM 710 N N . TYR A 1 85 ? -30.621 12.470 48.917 1.00 68.31 85 TYR A N 1
ATOM 711 C CA . TYR A 1 85 ? -31.463 11.457 49.567 1.00 68.31 85 TYR A CA 1
ATOM 712 C C . TYR A 1 85 ? -31.420 11.558 51.100 1.00 68.31 85 TYR A C 1
ATOM 714 O O . TYR A 1 85 ? -32.461 11.650 51.739 1.00 68.31 85 TYR A O 1
ATOM 722 N N . PHE A 1 86 ? -30.224 11.656 51.687 1.00 61.69 86 PHE A N 1
ATOM 723 C CA . PHE A 1 86 ? -30.059 11.803 53.139 1.00 61.69 86 PHE A CA 1
ATOM 724 C C . PHE A 1 86 ? -30.483 13.159 53.708 1.00 61.69 86 PHE A C 1
ATOM 726 O O . PHE A 1 86 ? -30.576 13.304 54.918 1.00 61.69 86 PHE A O 1
ATOM 733 N N . ARG A 1 87 ? -30.714 14.169 52.867 1.00 63.28 87 ARG A N 1
ATOM 734 C CA . ARG A 1 87 ? -31.203 15.477 53.320 1.00 63.28 87 ARG A CA 1
ATOM 735 C C . ARG A 1 87 ? -32.723 15.497 53.517 1.00 63.28 87 ARG A C 1
ATOM 737 O O . ARG A 1 87 ? -33.230 16.438 54.117 1.00 63.28 87 ARG A O 1
ATOM 744 N N . TRP A 1 88 ? -33.427 14.501 52.979 1.00 52.78 88 TRP A N 1
ATOM 745 C CA . TRP A 1 88 ? -34.886 14.361 53.036 1.00 52.78 88 TRP A CA 1
ATOM 746 C C . TRP A 1 88 ? -35.351 13.169 53.895 1.00 52.78 88 TRP A C 1
ATOM 748 O O . TRP A 1 88 ? -36.554 12.921 53.962 1.00 52.78 88 TRP A O 1
ATOM 758 N N . VAL A 1 89 ? -34.418 12.449 54.528 1.00 51.41 89 VAL A N 1
ATOM 759 C CA . VAL A 1 89 ? -34.656 11.431 55.571 1.00 51.41 89 VAL A CA 1
ATOM 760 C C . VAL A 1 89 ? -34.304 12.048 56.916 1.00 51.41 89 VAL A C 1
ATOM 762 O O . VAL A 1 89 ? -35.097 11.867 57.861 1.00 51.41 89 VAL A O 1
#